Protein AF-A0A426Y6L4-F1 (afdb_monomer_lite)

pLDDT: mean 78.37, std 18.51, ra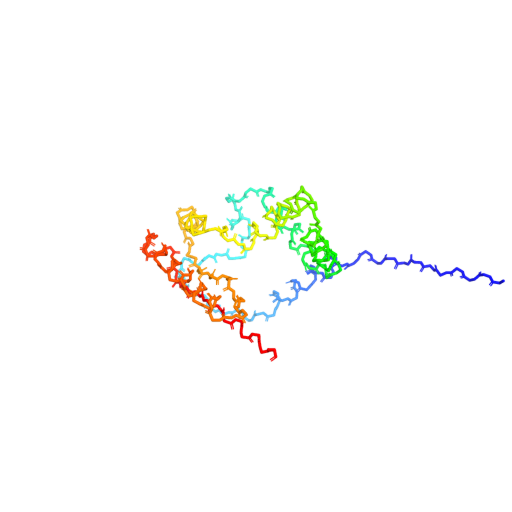nge [34.47, 95.06]

Foldseek 3Di:
DDDDDDDDDDPPLVVVVVVVVVVVVVPDDDDDDDDDPDPPPVPVCVVCVVPDPVVVVLLVVLVSQVSDVVSVVVLVVLQVVQVPDPDPVSNVVSVVVCCVHVCVNPPQDDALVSVLVSLQCCCPVVVDADEAELPQADDPDPVSVVVSVVRQVVNVVSVVPHDPRSYDYYDYDHPPDDD

InterPro domains:
  IPR015659 Proline oxidase family [PTHR13914] (24-168)

Secondary structure (DSSP, 8-state):
---PPP----S-HHHHHHHHHHHHHTT---PPPP-S----SS-HHHHTTTS-HHHHHHHHHHHHHHH-HHHHHHHHHHHHHHHHSS-HHHHHHHHHHHIIIIIHHH-S-SSHHHHHHHHHHHHHHH-PPEEEE------SSHHHHHHHHHHHHHHHHHHHHS-TTTEEEEE--------

Radius of gyration: 21.55 Å; chains: 1; bounding box: 56×68×47 Å

Organism: Ensete ventricosum (NCBI:txid4639)

Structure (mmCIF, N/CA/C/O backbone):
data_AF-A0A426Y6L4-F1
#
_entry.id   AF-A0A426Y6L4-F1
#
loop_
_atom_site.group_PDB
_atom_site.id
_atom_site.type_symbol
_atom_site.label_atom_id
_atom_site.label_alt_id
_atom_site.label_comp_id
_atom_site.label_asym_id
_atom_site.label_entity_id
_atom_site.label_seq_id
_atom_site.pdbx_PDB_ins_code
_atom_site.Cartn_x
_atom_site.Cartn_y
_atom_site.Cartn_z
_atom_site.occupancy
_atom_site.B_iso_or_equiv
_atom_site.auth_seq_id
_atom_site.auth_comp_id
_atom_site.auth_asym_id
_atom_site.auth_atom_id
_atom_site.pdbx_PDB_model_num
ATOM 1 N N . MET A 1 1 ? 13.778 48.007 -22.532 1.00 37.41 1 MET A N 1
ATOM 2 C CA . MET A 1 1 ? 12.406 48.087 -21.989 1.00 37.41 1 MET A CA 1
ATOM 3 C C . MET A 1 1 ? 12.095 46.717 -21.395 1.00 37.41 1 MET A C 1
ATOM 5 O O . MET A 1 1 ? 11.888 45.782 -22.150 1.00 37.41 1 MET A O 1
ATOM 9 N N . ALA A 1 2 ? 12.260 46.554 -20.079 1.00 36.56 2 ALA A N 1
ATOM 10 C CA . ALA A 1 2 ? 12.188 45.261 -19.393 1.00 36.56 2 ALA A CA 1
ATOM 11 C C . ALA A 1 2 ? 10.930 45.216 -18.517 1.00 36.56 2 ALA A C 1
ATOM 13 O O . ALA A 1 2 ? 10.809 45.989 -17.568 1.00 36.56 2 ALA A O 1
ATOM 14 N N . THR A 1 3 ? 9.988 44.337 -18.847 1.00 34.47 3 THR A N 1
ATOM 15 C CA . THR A 1 3 ? 8.748 44.122 -18.095 1.00 34.47 3 THR A CA 1
ATOM 16 C C . THR A 1 3 ? 8.917 42.944 -17.134 1.00 34.47 3 THR A C 1
ATOM 18 O O . THR A 1 3 ? 9.081 41.798 -17.541 1.00 34.47 3 THR A O 1
ATOM 21 N N . LYS A 1 4 ? 8.888 43.248 -15.830 1.00 38.88 4 LYS A N 1
ATOM 22 C CA . LYS A 1 4 ? 8.778 42.281 -14.727 1.00 38.88 4 LYS A CA 1
ATOM 23 C C . LYS A 1 4 ? 7.418 41.577 -14.786 1.00 38.88 4 LYS A C 1
ATOM 25 O O . LYS A 1 4 ? 6.391 42.250 -14.766 1.00 38.88 4 LYS A O 1
ATOM 30 N N . ILE A 1 5 ? 7.414 40.246 -14.763 1.00 38.16 5 ILE A N 1
ATOM 31 C CA . ILE A 1 5 ? 6.223 39.425 -14.499 1.00 38.16 5 ILE A CA 1
ATOM 32 C C . ILE A 1 5 ? 6.238 39.065 -13.002 1.00 38.16 5 ILE A C 1
ATOM 34 O O . ILE A 1 5 ? 7.223 38.480 -12.548 1.00 38.16 5 ILE A O 1
ATOM 38 N N . PRO A 1 6 ? 5.211 39.404 -12.202 1.00 39.06 6 PRO A N 1
ATOM 39 C CA . PRO A 1 6 ? 5.157 38.986 -10.808 1.00 39.06 6 PRO A CA 1
ATOM 40 C C . PRO A 1 6 ? 4.643 37.542 -10.703 1.00 39.06 6 PRO A C 1
ATOM 42 O O . PRO A 1 6 ? 3.502 37.248 -11.055 1.00 39.06 6 PRO A O 1
ATOM 45 N N . ALA A 1 7 ? 5.474 36.643 -10.173 1.00 40.81 7 ALA A N 1
ATOM 46 C CA . ALA A 1 7 ? 5.051 35.317 -9.738 1.00 40.81 7 ALA A CA 1
ATOM 47 C C . ALA A 1 7 ? 4.264 35.446 -8.424 1.00 40.81 7 ALA A C 1
ATOM 49 O O . ALA A 1 7 ? 4.833 35.705 -7.364 1.00 40.81 7 ALA A O 1
ATOM 50 N N . ARG A 1 8 ? 2.939 35.301 -8.495 1.00 40.28 8 ARG A N 1
ATOM 51 C CA . ARG A 1 8 ? 2.051 35.266 -7.328 1.00 40.28 8 ARG A CA 1
ATOM 52 C C . ARG A 1 8 ? 1.577 33.825 -7.140 1.00 40.28 8 ARG A C 1
ATOM 54 O O . ARG A 1 8 ? 0.590 33.425 -7.743 1.00 40.28 8 ARG A O 1
ATOM 61 N N . ASN A 1 9 ? 2.287 33.044 -6.327 1.00 44.97 9 ASN A N 1
ATOM 62 C CA . ASN A 1 9 ? 1.816 31.726 -5.887 1.00 44.97 9 ASN A CA 1
ATOM 63 C C . ASN A 1 9 ? 0.628 31.914 -4.925 1.00 44.97 9 ASN A C 1
ATOM 65 O O . ASN A 1 9 ? 0.809 32.571 -3.896 1.00 44.97 9 ASN A O 1
ATOM 69 N N . PRO A 1 10 ? -0.575 31.369 -5.196 1.00 47.16 10 PRO A N 1
ATOM 70 C CA . PRO A 1 10 ? -1.666 31.444 -4.238 1.00 47.16 10 PRO A CA 1
ATOM 71 C C . PRO A 1 10 ? -1.544 30.325 -3.179 1.00 47.16 10 PRO A C 1
ATOM 73 O O . PRO A 1 10 ? -1.473 29.146 -3.535 1.00 47.16 10 PRO A O 1
ATOM 76 N N . PRO A 1 11 ? -1.589 30.651 -1.876 1.00 50.97 11 PRO A N 1
ATOM 77 C CA . PRO A 1 11 ? -1.593 29.676 -0.783 1.00 50.97 11 PRO A CA 1
ATOM 78 C C . PRO A 1 11 ? -2.984 29.034 -0.620 1.00 50.97 11 PRO A C 1
ATOM 80 O O . PRO A 1 11 ? -3.693 29.332 0.335 1.00 50.97 11 PRO A O 1
ATOM 83 N N . SER A 1 12 ? -3.441 28.205 -1.570 1.00 55.50 12 SER A N 1
ATOM 84 C CA . SER A 1 12 ? -4.854 27.760 -1.554 1.00 55.50 12 SER A CA 1
ATOM 85 C C . SER A 1 12 ? -5.166 26.321 -1.970 1.00 55.50 12 SER A C 1
ATOM 87 O O . SER A 1 12 ? -6.335 25.948 -1.949 1.00 55.50 12 SER A O 1
ATOM 89 N N . LEU A 1 13 ? -4.185 25.464 -2.272 1.00 48.91 13 LEU A N 1
ATOM 90 C CA . LEU A 1 13 ? -4.490 24.070 -2.646 1.00 48.91 13 LEU A CA 1
ATOM 91 C C . LEU A 1 13 ? -4.995 23.227 -1.460 1.00 48.91 13 LEU A C 1
ATOM 93 O O . LEU A 1 13 ? -5.952 22.468 -1.610 1.00 48.91 13 LEU A O 1
ATOM 97 N N . LEU A 1 14 ? -4.428 23.425 -0.266 1.00 49.06 14 LEU A N 1
ATOM 98 C CA . LEU A 1 14 ? -4.909 22.780 0.963 1.00 49.06 14 LEU A CA 1
ATOM 99 C C . LEU A 1 14 ? -6.299 23.287 1.365 1.00 49.06 14 LEU A C 1
ATOM 101 O O . LEU A 1 14 ? -7.170 22.488 1.694 1.00 49.06 14 LEU A O 1
ATOM 105 N N . ALA A 1 15 ? -6.535 24.598 1.252 1.00 46.62 15 ALA A N 1
ATOM 106 C CA . ALA A 1 15 ? -7.843 25.189 1.521 1.00 46.62 15 ALA A CA 1
ATOM 107 C C . ALA A 1 15 ? -8.917 24.611 0.585 1.00 46.62 15 ALA A C 1
ATOM 109 O O . ALA A 1 15 ? -9.962 24.181 1.055 1.00 46.62 15 ALA A O 1
ATOM 110 N N . ARG A 1 16 ? -8.626 24.496 -0.720 1.00 47.47 16 ARG A N 1
ATOM 111 C CA . ARG A 1 16 ? -9.552 23.911 -1.707 1.00 47.47 16 ARG A CA 1
ATOM 112 C C . ARG A 1 16 ? -9.868 22.439 -1.443 1.00 47.47 16 ARG A C 1
ATOM 114 O O . ARG A 1 16 ? -10.999 22.021 -1.666 1.00 47.47 16 ARG A O 1
ATOM 121 N N . SER A 1 17 ? -8.883 21.673 -0.980 1.00 50.50 17 SER A N 1
ATOM 122 C CA . SER A 1 17 ? -9.044 20.241 -0.695 1.00 50.50 17 SER A CA 1
ATOM 123 C C . SER A 1 17 ? -9.938 20.014 0.526 1.00 50.50 17 SER A C 1
ATOM 125 O O . SER A 1 17 ? -10.843 19.183 0.487 1.00 50.50 17 SER A O 1
ATOM 127 N N . LEU A 1 18 ? -9.759 20.826 1.573 1.00 51.00 18 LEU A N 1
ATOM 128 C CA . LEU A 1 18 ? -10.627 20.819 2.752 1.00 51.00 18 LEU A CA 1
ATOM 129 C C . LEU A 1 18 ? -12.051 21.298 2.418 1.00 51.00 18 LEU A C 1
ATOM 131 O O . LEU A 1 18 ? -13.022 20.722 2.903 1.00 51.00 18 LEU A O 1
ATOM 135 N N . SER A 1 19 ? -12.198 22.296 1.539 1.00 46.19 19 SER A N 1
ATOM 136 C CA . SER A 1 19 ? -13.514 22.779 1.091 1.00 46.19 19 SER A CA 1
ATOM 137 C C . SER A 1 19 ? -14.298 21.744 0.276 1.00 46.19 19 SER A C 1
ATOM 139 O O . SER A 1 19 ? -15.519 21.692 0.384 1.00 46.19 19 SER A O 1
ATOM 141 N N . PHE A 1 20 ? -13.623 20.911 -0.524 1.00 52.88 20 PHE A N 1
ATOM 142 C CA . PHE A 1 20 ? -14.278 19.856 -1.307 1.00 52.88 20 PHE A CA 1
ATOM 143 C C . PHE A 1 20 ? -14.754 18.689 -0.430 1.00 52.88 20 PHE A C 1
ATOM 145 O O . PHE A 1 20 ? -15.868 18.204 -0.606 1.00 52.88 20 PHE A O 1
ATOM 152 N N . ALA A 1 21 ? -13.953 18.285 0.562 1.00 51.03 21 ALA A N 1
ATOM 153 C CA . ALA A 1 21 ? -14.371 17.283 1.544 1.00 51.03 21 ALA A CA 1
ATOM 154 C C . ALA A 1 21 ? -15.588 17.760 2.360 1.00 51.03 21 ALA A C 1
ATOM 156 O O . ALA A 1 21 ? -16.498 16.981 2.633 1.00 51.03 21 ALA A O 1
ATOM 157 N N . SER A 1 22 ? -15.641 19.058 2.682 1.00 44.97 22 SER A N 1
ATOM 158 C CA . SER A 1 22 ? -16.766 19.652 3.408 1.00 44.97 22 SER A CA 1
ATOM 159 C C . SER A 1 22 ? -18.057 19.714 2.581 1.00 44.97 22 SER A C 1
ATOM 161 O O . SER A 1 22 ? -19.132 19.544 3.147 1.00 44.97 22 SER A O 1
ATOM 163 N N . SER A 1 23 ? -17.985 19.921 1.258 1.00 50.31 23 SER A N 1
ATOM 164 C CA . SER A 1 23 ? -19.191 20.028 0.415 1.00 50.31 23 SER A CA 1
ATOM 165 C C . SER A 1 23 ? -19.833 18.679 0.075 1.00 50.31 23 SER A C 1
ATOM 167 O O . SER A 1 23 ? -21.032 18.624 -0.199 1.00 50.31 23 SER A O 1
ATOM 169 N N . LEU A 1 24 ? -19.067 17.583 0.121 1.00 47.53 24 LEU A N 1
ATOM 170 C CA . LEU A 1 24 ? -19.592 16.222 -0.040 1.00 47.53 24 LEU A CA 1
ATOM 171 C C . LEU A 1 24 ? -20.369 15.747 1.195 1.00 47.53 24 LEU A C 1
ATOM 173 O O . LEU A 1 24 ? -21.333 14.998 1.049 1.00 47.53 24 LEU A O 1
ATOM 177 N N . ALA A 1 25 ? -19.993 16.212 2.390 1.00 50.81 25 ALA A N 1
ATOM 178 C CA . ALA A 1 25 ? -20.679 15.878 3.638 1.00 50.81 25 ALA A CA 1
ATOM 179 C C . ALA A 1 25 ? -22.063 16.543 3.758 1.00 50.81 25 ALA A C 1
ATOM 181 O O . ALA A 1 25 ? -22.961 15.994 4.387 1.00 50.81 25 ALA A O 1
ATOM 182 N N . GLU A 1 26 ? -22.262 17.701 3.125 1.00 44.25 26 GLU A N 1
ATOM 183 C CA . GLU A 1 26 ? -23.492 18.494 3.263 1.00 44.25 26 GLU A CA 1
ATOM 184 C C . GLU A 1 26 ? -24.654 17.986 2.385 1.00 44.25 26 GLU A C 1
ATOM 186 O O . GLU A 1 26 ? -25.790 18.428 2.537 1.00 44.25 26 GLU A O 1
ATOM 191 N N . LYS A 1 27 ? -24.403 17.048 1.456 1.00 41.88 27 LYS A N 1
ATOM 192 C CA . LYS A 1 27 ? -25.369 16.683 0.403 1.00 41.88 27 LYS A CA 1
ATOM 193 C C . LYS A 1 27 ? -25.836 15.224 0.412 1.00 41.88 27 LYS A C 1
ATOM 195 O O . LYS A 1 27 ? -26.123 14.679 -0.656 1.00 41.88 27 LYS A O 1
ATOM 200 N N . LEU A 1 28 ? -25.967 14.599 1.582 1.00 39.31 28 LEU A N 1
ATOM 201 C CA . LEU A 1 28 ? -26.633 13.298 1.692 1.00 39.31 28 LEU A CA 1
ATOM 202 C C . LEU A 1 28 ? -27.901 13.404 2.557 1.00 39.31 28 LEU A C 1
ATOM 204 O O . LEU A 1 28 ? -27.810 13.852 3.697 1.00 39.31 28 LEU A O 1
ATOM 208 N N . PRO A 1 29 ? -29.088 13.029 2.043 1.00 54.59 29 PRO A N 1
ATOM 209 C CA . PRO A 1 29 ? -30.302 12.990 2.849 1.00 54.59 29 PRO A CA 1
ATOM 210 C C . PRO A 1 29 ? -30.177 11.930 3.952 1.00 54.59 29 PRO A C 1
ATOM 212 O O . PRO A 1 29 ? -29.775 10.795 3.697 1.00 54.59 29 PRO A O 1
ATOM 215 N N . GLU A 1 30 ? -30.531 12.316 5.176 1.00 49.94 30 GLU A N 1
ATOM 216 C CA . GLU A 1 30 ? -30.458 11.474 6.369 1.00 49.94 30 GLU A CA 1
ATOM 217 C C . GLU A 1 30 ? -31.544 10.388 6.321 1.00 49.94 30 GLU A C 1
ATOM 219 O O . GLU A 1 30 ? -32.741 10.660 6.441 1.00 49.94 30 GLU A O 1
ATOM 224 N N . ALA A 1 31 ? -31.128 9.144 6.077 1.00 54.56 31 ALA A N 1
ATOM 225 C CA . ALA A 1 31 ? -32.002 7.979 6.146 1.00 54.56 31 ALA A CA 1
ATOM 226 C C . ALA A 1 31 ? -32.146 7.520 7.611 1.00 54.56 31 ALA A C 1
ATOM 228 O O . ALA A 1 31 ? -31.154 7.507 8.342 1.00 54.56 31 ALA A O 1
ATOM 229 N N . PRO A 1 32 ? -33.346 7.108 8.063 1.00 52.56 32 PRO A N 1
ATOM 230 C CA . PRO A 1 32 ? -33.542 6.647 9.432 1.00 52.56 32 PRO A CA 1
ATOM 231 C C . PRO A 1 32 ? -32.756 5.351 9.691 1.00 52.56 32 PRO A C 1
ATOM 233 O O . PRO A 1 32 ? -32.931 4.347 9.000 1.00 52.56 32 PRO A O 1
ATOM 236 N N . SER A 1 33 ? -31.882 5.398 10.698 1.00 51.19 33 SER A N 1
ATOM 237 C CA . SER A 1 33 ? -30.952 4.327 11.069 1.00 51.19 33 SER A CA 1
ATOM 238 C C . SER A 1 33 ? -31.632 3.244 11.924 1.00 51.19 33 SER A C 1
ATOM 240 O O . SER A 1 33 ? -32.207 3.573 12.968 1.00 51.19 33 SER A O 1
ATOM 242 N N . PRO A 1 34 ? -31.576 1.951 11.548 1.00 49.28 34 PRO A N 1
ATOM 243 C CA . PRO A 1 34 ? -31.946 0.871 12.448 1.00 49.28 34 PRO A CA 1
ATOM 244 C C . PRO A 1 34 ? -30.826 0.648 13.476 1.00 49.28 34 PRO A C 1
ATOM 246 O O . PRO A 1 34 ? -29.656 0.480 13.134 1.00 49.28 34 PRO A O 1
ATOM 249 N N . ALA A 1 35 ? -31.200 0.619 14.754 1.00 50.78 35 ALA A N 1
ATOM 250 C CA . ALA A 1 35 ? -30.303 0.355 15.871 1.00 50.78 35 ALA A CA 1
ATOM 251 C C . ALA A 1 35 ? -29.749 -1.081 15.816 1.00 50.78 35 ALA A C 1
ATOM 253 O O . ALA A 1 35 ? -30.395 -2.017 16.273 1.00 50.78 35 ALA A O 1
ATOM 254 N N . ASN A 1 36 ? -28.547 -1.246 15.266 1.00 50.25 36 ASN A N 1
ATOM 255 C CA . ASN A 1 36 ? -27.694 -2.423 15.431 1.00 50.25 36 ASN A CA 1
ATOM 256 C C . ASN A 1 36 ? -26.242 -1.965 15.314 1.00 50.25 36 ASN A C 1
ATOM 258 O O . ASN A 1 36 ? -25.803 -1.715 14.199 1.00 50.25 36 ASN A O 1
ATOM 262 N N . SER A 1 37 ? -25.537 -1.832 16.445 1.00 56.72 37 SER A N 1
ATOM 263 C CA . SER A 1 37 ? -24.069 -1.707 16.568 1.00 56.72 37 SER A CA 1
ATOM 264 C C . SER A 1 37 ? -23.350 -1.002 15.407 1.00 56.72 37 SER A C 1
ATOM 266 O O . SER A 1 37 ? -22.316 -1.473 14.935 1.00 56.72 37 SER A O 1
ATOM 268 N N . ALA A 1 38 ? -23.921 0.089 14.899 1.00 67.75 38 ALA A N 1
ATOM 269 C CA . ALA A 1 38 ? -23.395 0.764 13.730 1.00 67.75 38 ALA A CA 1
ATOM 270 C C . ALA A 1 38 ? -22.157 1.534 14.179 1.00 67.75 38 ALA A C 1
ATOM 272 O O . ALA A 1 38 ? -22.216 2.287 15.153 1.00 67.75 38 ALA A O 1
ATOM 273 N N . ILE A 1 39 ? -21.030 1.310 13.503 1.00 71.56 39 ILE A N 1
ATOM 274 C CA . ILE A 1 39 ? -19.829 2.121 13.697 1.00 71.56 39 ILE A CA 1
ATOM 275 C C . ILE A 1 39 ? -20.235 3.573 13.444 1.00 71.56 39 ILE A C 1
ATOM 277 O O . ILE A 1 39 ? -20.634 3.925 12.333 1.00 71.56 39 ILE A O 1
ATOM 281 N N . ASP A 1 40 ? -20.167 4.401 14.484 1.00 78.75 40 ASP A N 1
ATOM 282 C CA . ASP A 1 40 ? -20.435 5.826 14.359 1.00 78.75 40 ASP A CA 1
ATOM 283 C C . ASP A 1 40 ? -19.229 6.504 13.704 1.00 78.75 40 ASP A C 1
ATOM 285 O O . ASP A 1 40 ? -18.206 6.767 14.335 1.00 78.75 40 ASP A O 1
ATOM 289 N N . VAL A 1 41 ? -19.354 6.757 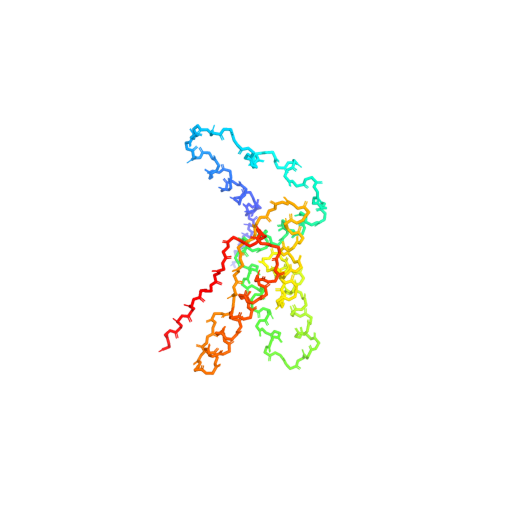12.405 1.00 82.75 41 VAL A N 1
ATOM 290 C CA . VAL A 1 41 ? -18.340 7.435 11.589 1.00 82.75 41 VAL A CA 1
ATOM 291 C C . VAL A 1 41 ? -18.291 8.949 11.820 1.00 82.75 41 VAL A C 1
ATOM 293 O O . VAL A 1 41 ? -17.359 9.596 11.343 1.00 82.75 41 VAL A O 1
ATOM 296 N N . SER A 1 42 ? -19.249 9.527 12.554 1.00 86.56 42 SER A N 1
ATOM 297 C CA . SER A 1 42 ? -19.238 10.957 12.881 1.00 86.56 42 SER A CA 1
ATOM 298 C C . SER A 1 42 ? -18.286 11.281 14.041 1.00 86.56 42 SER A C 1
ATOM 300 O O . SER A 1 42 ? -17.604 12.313 14.022 1.00 86.56 42 SER A O 1
ATOM 302 N N . ASP A 1 43 ? -18.137 10.366 15.005 1.00 86.81 43 ASP A N 1
ATOM 303 C CA . ASP A 1 43 ? -17.185 10.490 16.111 1.00 86.81 43 ASP A CA 1
ATOM 304 C C . ASP A 1 43 ? -15.787 9.980 15.723 1.00 86.81 43 ASP A C 1
ATOM 306 O O . ASP A 1 43 ? -15.311 8.915 16.128 1.00 86.81 43 ASP A O 1
ATOM 310 N N . THR A 1 44 ? -15.083 10.800 14.943 1.00 87.38 44 THR A N 1
ATOM 311 C CA . THR A 1 44 ? -13.700 10.525 14.516 1.00 87.38 44 THR A CA 1
ATOM 312 C C . THR A 1 44 ? -12.725 10.343 15.682 1.00 87.38 44 THR A C 1
ATOM 314 O O . THR A 1 44 ? -11.759 9.589 15.557 1.00 87.38 44 THR A O 1
ATOM 317 N N . LYS A 1 45 ? -12.961 10.987 16.835 1.00 86.56 45 LYS A N 1
ATOM 318 C CA . LYS A 1 45 ? -12.085 10.840 18.007 1.00 86.56 45 LYS A CA 1
ATOM 319 C C . LYS A 1 45 ? -12.162 9.430 18.559 1.00 86.56 45 LYS A C 1
ATOM 321 O O . LYS A 1 45 ? -11.129 8.849 18.878 1.00 86.56 45 LYS A O 1
ATOM 326 N N . ARG A 1 46 ? -13.374 8.888 18.662 1.00 85.75 46 ARG A N 1
ATOM 327 C CA . ARG A 1 46 ? -13.591 7.515 19.108 1.00 85.75 46 ARG A CA 1
ATOM 328 C C . ARG A 1 46 ? -13.116 6.505 18.068 1.00 85.75 46 ARG A C 1
ATOM 330 O O . ARG A 1 46 ? -12.506 5.512 18.451 1.00 85.75 46 ARG A O 1
ATOM 337 N N . LEU A 1 47 ? -13.328 6.789 16.781 1.00 85.44 47 LEU A N 1
ATOM 338 C CA . LEU A 1 47 ? -12.913 5.918 15.678 1.00 85.44 47 LEU A CA 1
ATOM 339 C C . LEU A 1 47 ? -11.392 5.704 15.635 1.00 85.44 47 LEU A C 1
ATOM 341 O O . LEU A 1 47 ? -10.932 4.590 15.412 1.00 85.44 47 LEU A O 1
ATOM 345 N N . PHE A 1 48 ? -10.611 6.757 15.889 1.00 87.31 48 PHE A N 1
ATOM 346 C CA . PHE A 1 48 ? -9.147 6.705 15.841 1.00 87.31 48 PHE A CA 1
ATOM 347 C C . PHE A 1 48 ? -8.481 6.664 17.223 1.00 87.31 48 PHE A C 1
ATOM 349 O O . PHE A 1 48 ? -7.269 6.845 17.315 1.00 87.31 48 PHE A O 1
ATOM 356 N N . ALA A 1 49 ? -9.231 6.406 18.300 1.00 87.88 49 ALA A N 1
ATOM 357 C CA . ALA A 1 49 ? -8.702 6.423 19.667 1.00 87.88 49 ALA A CA 1
ATOM 358 C C . ALA A 1 49 ? -7.562 5.411 19.897 1.00 87.88 49 ALA A C 1
ATOM 360 O O . ALA A 1 49 ? -6.667 5.665 20.700 1.00 87.88 49 ALA A O 1
ATOM 361 N N . SER A 1 50 ? -7.585 4.277 19.190 1.00 84.62 50 SER A N 1
ATOM 362 C CA . SER A 1 50 ? -6.549 3.237 19.241 1.00 84.62 50 SER A CA 1
ATOM 363 C C . SER A 1 50 ? -5.368 3.497 18.299 1.00 84.62 50 SER A C 1
ATOM 365 O O . SER A 1 50 ? -4.362 2.791 18.368 1.00 84.62 50 SER A O 1
ATOM 367 N N . VAL A 1 51 ? -5.455 4.502 17.420 1.00 88.06 51 VAL A N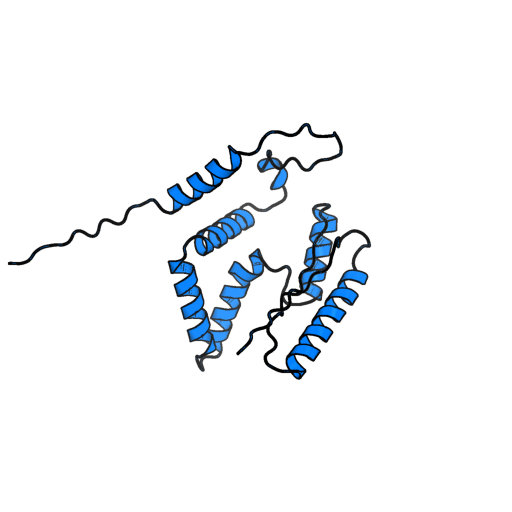 1
ATOM 368 C CA . VAL A 1 51 ? -4.451 4.753 16.382 1.00 88.06 51 VAL A CA 1
ATOM 369 C C . VAL A 1 51 ? -3.447 5.809 16.855 1.00 88.06 51 VAL A C 1
ATOM 371 O O . VAL A 1 51 ? -3.841 6.914 17.231 1.00 88.06 51 VAL A O 1
ATOM 374 N N . PRO A 1 52 ? -2.129 5.539 16.789 1.00 91.25 52 PRO A N 1
ATOM 375 C CA . PRO A 1 52 ? -1.121 6.523 17.165 1.00 91.25 52 PRO A CA 1
ATOM 376 C C . PRO A 1 52 ? -1.206 7.804 16.327 1.00 91.25 52 PRO A C 1
ATOM 378 O O . PRO A 1 52 ? -1.293 7.750 15.098 1.00 91.25 52 PRO A O 1
ATOM 381 N N . THR A 1 53 ? -1.045 8.968 16.965 1.00 92.69 53 THR A N 1
ATOM 382 C CA . THR A 1 53 ? -1.045 10.278 16.283 1.00 92.69 53 THR A CA 1
ATOM 383 C C . THR A 1 53 ? -0.024 10.343 15.147 1.00 92.69 53 THR A C 1
ATOM 385 O O . THR A 1 53 ? -0.304 10.909 14.094 1.00 92.69 53 THR A O 1
ATOM 388 N N . ALA A 1 54 ? 1.148 9.725 15.320 1.00 92.44 54 ALA A N 1
ATOM 389 C CA . ALA A 1 54 ? 2.162 9.647 14.270 1.00 92.44 54 ALA A CA 1
ATOM 390 C C . ALA A 1 54 ? 1.654 8.911 13.013 1.00 92.44 54 ALA A C 1
ATOM 392 O O . ALA A 1 54 ? 1.925 9.356 11.899 1.00 92.44 54 ALA A O 1
ATOM 393 N N . SER A 1 55 ? 0.871 7.839 13.177 1.00 90.00 55 SER A N 1
ATOM 394 C CA . SER A 1 55 ? 0.254 7.109 12.060 1.00 90.00 55 SER A CA 1
ATOM 395 C C . SER A 1 55 ? -0.790 7.962 11.338 1.00 90.00 55 SER A C 1
ATOM 397 O O . SER A 1 55 ? -0.862 7.929 10.108 1.00 90.00 55 SER A O 1
ATOM 399 N N . LEU A 1 56 ? -1.554 8.773 12.078 1.00 92.12 56 LEU A N 1
ATOM 400 C CA . LEU A 1 56 ? -2.518 9.712 11.497 1.00 92.12 56 LEU A CA 1
ATOM 401 C C . LEU A 1 56 ? -1.819 10.830 10.714 1.00 92.12 56 LEU A C 1
ATOM 403 O O . LEU A 1 56 ? -2.204 11.121 9.586 1.00 92.12 56 LEU A O 1
ATOM 407 N N . LEU A 1 57 ? -0.753 11.417 11.267 1.00 93.81 57 LEU A N 1
ATOM 408 C CA . LEU A 1 57 ? 0.040 12.444 10.581 1.00 93.81 57 LEU A CA 1
ATOM 409 C C . LEU A 1 57 ? 0.721 11.900 9.323 1.00 93.81 57 LEU A C 1
ATOM 411 O O . LEU A 1 57 ? 0.724 12.567 8.292 1.00 93.81 57 LEU A O 1
ATOM 415 N N . HIS A 1 58 ? 1.259 10.681 9.386 1.00 91.12 58 HIS A N 1
ATOM 416 C CA . HIS A 1 58 ? 1.834 10.008 8.225 1.00 91.12 58 HIS A CA 1
ATOM 417 C C . HIS A 1 58 ? 0.781 9.767 7.133 1.00 91.12 58 HIS A C 1
ATOM 419 O O . HIS A 1 58 ? 1.020 10.056 5.962 1.00 91.12 58 HIS A O 1
ATOM 425 N N . SER A 1 59 ? -0.409 9.302 7.522 1.00 92.12 59 SER A N 1
ATOM 426 C CA . SER A 1 59 ? -1.545 9.116 6.611 1.00 92.12 59 SER A CA 1
ATOM 427 C C . SER A 1 59 ? -1.954 10.435 5.956 1.00 92.12 59 SER A C 1
ATOM 429 O O . SER A 1 59 ? -2.067 10.515 4.736 1.00 92.12 59 SER A O 1
ATOM 431 N N . LEU A 1 60 ? -2.083 11.505 6.746 1.00 93.75 60 LEU A N 1
ATOM 432 C CA . LEU A 1 60 ? -2.392 12.842 6.246 1.00 93.75 60 LEU A CA 1
ATOM 433 C C . LEU A 1 60 ? -1.330 13.348 5.263 1.00 93.75 60 LEU A C 1
ATOM 435 O O . LEU A 1 60 ? -1.682 13.917 4.230 1.00 93.75 60 LEU A O 1
ATOM 439 N N . ALA A 1 61 ? -0.046 13.146 5.564 1.00 92.50 61 ALA A N 1
ATOM 440 C CA . ALA A 1 61 ? 1.049 13.546 4.688 1.00 92.50 61 ALA A CA 1
ATOM 441 C C . ALA A 1 61 ? 0.985 12.813 3.339 1.00 92.50 61 ALA A C 1
ATOM 443 O O . ALA A 1 61 ? 1.040 13.462 2.294 1.00 92.50 61 ALA A O 1
ATOM 444 N N . ASN A 1 62 ? 0.788 11.491 3.353 1.00 92.50 62 ASN A N 1
ATOM 445 C CA . ASN A 1 62 ? 0.661 10.689 2.135 1.00 92.50 62 ASN A CA 1
ATOM 446 C C . ASN A 1 62 ? -0.560 11.099 1.304 1.00 92.50 62 ASN A C 1
ATOM 448 O O . ASN A 1 62 ? -0.432 11.340 0.105 1.00 92.50 62 ASN A O 1
ATOM 452 N N . LEU A 1 63 ? -1.727 11.240 1.937 1.00 92.38 63 LEU A N 1
ATOM 453 C CA . LEU A 1 63 ? -2.958 11.653 1.259 1.00 92.38 63 LEU A CA 1
ATOM 454 C C . LEU A 1 63 ? -2.833 13.060 0.669 1.00 92.38 63 LEU A C 1
ATOM 456 O O . LEU A 1 63 ? -3.228 13.291 -0.471 1.00 92.38 63 LEU A O 1
ATOM 460 N N . SER A 1 64 ? -2.224 13.991 1.408 1.00 93.12 64 SER A N 1
ATOM 461 C CA . SER A 1 64 ? -1.969 15.350 0.917 1.00 93.12 64 SER A CA 1
ATOM 462 C C . SER A 1 64 ? -1.018 15.347 -0.277 1.00 93.12 64 SER A C 1
ATOM 464 O O . SER A 1 64 ? -1.222 16.102 -1.227 1.00 93.12 64 SER A O 1
ATOM 466 N N . ALA A 1 65 ? 0.003 14.486 -0.252 1.00 90.44 65 ALA A N 1
ATOM 467 C CA . ALA A 1 65 ? 0.928 14.344 -1.364 1.00 90.44 65 ALA A CA 1
ATOM 468 C C . ALA A 1 65 ? 0.241 13.767 -2.610 1.00 90.44 65 ALA A C 1
ATOM 470 O O . ALA A 1 65 ? 0.451 14.273 -3.709 1.00 90.44 65 ALA A O 1
ATOM 471 N N . MET A 1 66 ? -0.630 12.770 -2.438 1.00 90.75 66 MET A N 1
ATOM 472 C CA . MET A 1 66 ? -1.387 12.168 -3.539 1.00 90.75 66 MET A CA 1
ATOM 473 C C . MET A 1 66 ? -2.485 13.070 -4.099 1.00 90.75 66 MET A C 1
ATOM 475 O O . MET A 1 66 ? -2.782 13.009 -5.289 1.00 90.75 66 MET A O 1
ATOM 479 N N . ALA A 1 67 ? -3.052 13.954 -3.278 1.00 92.50 67 ALA A N 1
ATOM 480 C CA . ALA A 1 67 ? -3.992 14.972 -3.739 1.00 92.50 67 ALA A CA 1
ATOM 481 C C . ALA A 1 67 ? -3.316 16.062 -4.597 1.00 92.50 67 ALA A C 1
ATOM 483 O O . ALA A 1 67 ? -3.989 16.794 -5.327 1.00 92.50 67 ALA A O 1
ATOM 484 N N . ALA A 1 68 ? -1.986 16.186 -4.531 1.00 93.62 68 ALA A N 1
ATOM 485 C CA . ALA A 1 68 ? -1.214 17.142 -5.310 1.00 93.62 68 ALA A CA 1
ATOM 486 C C . ALA A 1 68 ? -0.663 16.493 -6.591 1.00 93.62 68 ALA A C 1
ATOM 488 O O . ALA A 1 68 ? 0.456 15.986 -6.603 1.00 93.62 68 ALA A O 1
ATOM 489 N N . GLY A 1 69 ? -1.417 16.582 -7.694 1.00 92.88 69 GLY A N 1
ATOM 490 C CA . GLY A 1 69 ? -1.044 16.008 -9.002 1.00 92.88 69 GLY A CA 1
ATOM 491 C C . GLY A 1 69 ? 0.427 16.208 -9.415 1.00 92.88 69 GLY A C 1
ATOM 492 O O . GLY A 1 69 ? 1.107 15.218 -9.665 1.00 92.88 69 GLY A O 1
ATOM 493 N N . PRO A 1 70 ? 0.986 17.435 -9.368 1.00 95.06 70 PRO A N 1
ATOM 494 C CA . PRO A 1 70 ? 2.394 17.653 -9.709 1.00 95.06 70 PRO A CA 1
ATOM 495 C C . PRO A 1 70 ? 3.388 16.876 -8.833 1.00 95.06 70 PRO A C 1
ATOM 497 O O . PRO A 1 70 ? 4.454 16.489 -9.303 1.00 95.06 70 PRO A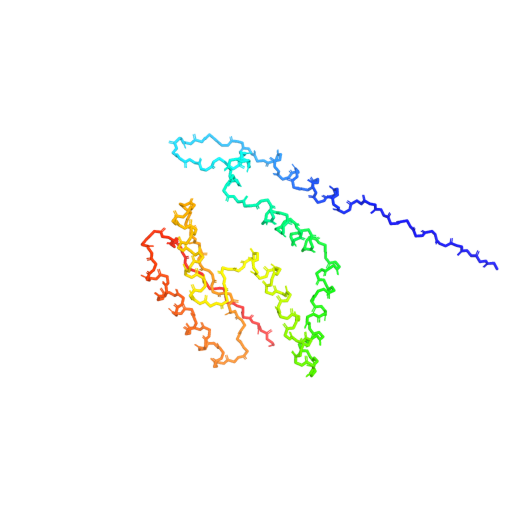 O 1
ATOM 500 N N . LEU A 1 71 ? 3.066 16.653 -7.556 1.00 92.19 71 LEU A N 1
ATOM 501 C CA . LEU A 1 71 ? 3.926 15.889 -6.654 1.00 92.19 71 LEU A CA 1
ATOM 502 C C . LEU A 1 71 ? 3.867 14.392 -6.974 1.00 92.19 71 LEU A C 1
ATOM 504 O O . LEU A 1 71 ? 4.899 13.723 -6.938 1.00 92.19 71 LEU A O 1
ATOM 508 N N . VAL A 1 72 ? 2.688 13.890 -7.349 1.00 93.31 72 VAL A N 1
ATOM 509 C CA . VAL A 1 72 ? 2.524 12.527 -7.871 1.00 93.31 72 VAL A CA 1
ATOM 510 C C . VAL A 1 72 ? 3.338 12.348 -9.149 1.00 93.31 72 VAL A C 1
ATOM 512 O O . VAL A 1 72 ? 4.114 11.400 -9.238 1.00 93.31 72 VAL A O 1
ATOM 515 N N . ASP A 1 73 ? 3.245 13.284 -10.096 1.00 94.25 73 ASP A N 1
ATOM 516 C CA . ASP A 1 73 ? 3.985 13.224 -11.361 1.00 94.25 73 ASP A CA 1
ATOM 517 C C . ASP A 1 73 ? 5.502 13.189 -11.134 1.00 94.25 73 ASP A C 1
ATOM 519 O O . ASP A 1 73 ? 6.207 12.364 -11.722 1.00 94.25 73 ASP A O 1
ATOM 523 N N . VAL A 1 74 ? 6.008 14.038 -10.232 1.00 94.38 74 VAL A N 1
ATOM 524 C CA . VAL A 1 74 ? 7.423 14.042 -9.831 1.00 94.38 74 VAL A CA 1
ATOM 525 C C . VAL A 1 74 ? 7.814 12.716 -9.182 1.00 94.38 74 VAL A C 1
ATOM 527 O O . VAL A 1 74 ? 8.853 12.158 -9.531 1.00 94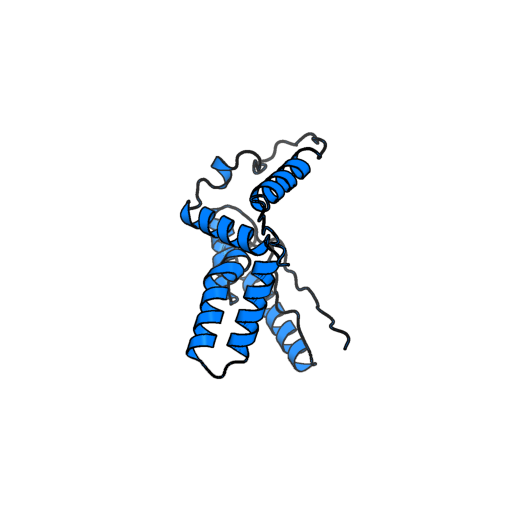.38 74 VAL A O 1
ATOM 530 N N . GLY A 1 75 ? 6.994 12.184 -8.272 1.00 91.81 75 GLY A N 1
ATOM 531 C CA . GLY A 1 75 ? 7.248 10.899 -7.618 1.00 91.81 75 GLY A CA 1
ATOM 532 C C . GLY A 1 75 ? 7.311 9.739 -8.612 1.00 91.81 75 GLY A C 1
ATOM 533 O O . GLY A 1 75 ? 8.248 8.940 -8.579 1.00 91.81 75 GLY A O 1
ATOM 534 N N . VAL A 1 76 ? 6.367 9.686 -9.553 1.00 93.50 76 VAL A N 1
ATOM 535 C CA . VAL A 1 76 ? 6.332 8.683 -10.625 1.00 93.50 76 VAL A CA 1
ATOM 536 C C . VAL A 1 76 ? 7.553 8.813 -11.536 1.00 93.50 76 VAL A C 1
ATOM 538 O O . VAL A 1 76 ? 8.188 7.807 -11.856 1.00 93.50 76 VAL A O 1
ATOM 541 N N . ALA A 1 77 ? 7.916 10.032 -11.943 1.00 94.94 77 ALA A N 1
ATOM 542 C CA . ALA A 1 77 ? 9.092 10.271 -12.775 1.00 94.94 77 ALA A CA 1
ATOM 543 C C . ALA A 1 77 ? 10.390 9.865 -12.059 1.00 94.94 77 ALA A C 1
ATOM 545 O O . ALA A 1 77 ? 11.224 9.178 -12.650 1.00 94.94 77 ALA A O 1
ATOM 546 N N . ALA A 1 78 ? 10.537 10.226 -10.782 1.00 92.38 78 ALA A N 1
ATOM 547 C CA . ALA A 1 78 ? 11.690 9.864 -9.965 1.00 92.38 78 ALA A CA 1
ATOM 548 C C . ALA A 1 78 ? 11.805 8.345 -9.786 1.00 92.38 78 ALA A C 1
ATOM 550 O O . ALA A 1 78 ? 12.890 7.790 -9.964 1.00 92.38 78 ALA A O 1
ATOM 551 N N . LEU A 1 79 ? 10.694 7.656 -9.502 1.00 92.56 79 LEU A N 1
ATOM 552 C CA . LEU A 1 79 ? 10.684 6.201 -9.365 1.00 92.56 79 LEU A CA 1
ATOM 553 C C . LEU A 1 79 ? 11.047 5.511 -10.687 1.00 92.56 79 LEU A C 1
ATOM 555 O O . LEU A 1 79 ? 11.885 4.612 -10.695 1.00 92.56 79 LEU A O 1
ATOM 559 N N . ARG A 1 80 ? 10.492 5.966 -11.819 1.00 93.25 80 ARG A N 1
ATOM 560 C CA . ARG A 1 80 ? 10.856 5.455 -13.153 1.00 93.25 80 ARG A CA 1
ATOM 561 C C . ARG A 1 80 ? 12.340 5.658 -13.455 1.00 93.25 80 ARG A C 1
ATOM 563 O O . ARG A 1 80 ? 12.994 4.724 -13.910 1.00 93.25 80 ARG A O 1
ATOM 570 N N . ALA A 1 81 ? 12.878 6.842 -13.169 1.00 92.56 81 ALA A N 1
ATOM 571 C CA . ALA A 1 81 ? 14.292 7.142 -13.375 1.00 92.56 81 ALA A CA 1
ATOM 572 C C . ALA A 1 81 ? 15.198 6.261 -12.498 1.00 92.56 81 ALA A C 1
ATOM 574 O O . ALA A 1 81 ? 16.187 5.721 -12.987 1.00 92.56 81 ALA A O 1
ATOM 575 N N . ALA A 1 82 ? 14.838 6.057 -11.228 1.00 92.44 82 ALA A N 1
ATOM 576 C CA . ALA A 1 82 ? 15.581 5.186 -10.322 1.00 92.44 82 ALA A CA 1
ATOM 577 C C . ALA A 1 82 ? 15.560 3.718 -10.781 1.00 92.44 82 ALA A C 1
ATOM 579 O O . ALA A 1 82 ? 16.593 3.051 -10.740 1.00 92.44 82 ALA A O 1
ATOM 580 N N . LEU A 1 83 ? 14.414 3.223 -11.258 1.00 90.25 83 LEU A N 1
ATOM 581 C CA . LEU A 1 83 ? 14.276 1.861 -11.786 1.00 90.25 83 LEU A CA 1
ATOM 582 C C . LEU A 1 83 ? 15.049 1.646 -13.095 1.00 90.25 83 LEU A C 1
ATOM 584 O O . LEU A 1 83 ? 15.535 0.541 -13.324 1.00 90.25 83 LEU A O 1
ATOM 588 N N . ALA A 1 84 ? 15.173 2.684 -13.925 1.00 91.81 84 ALA A N 1
ATOM 589 C CA . ALA A 1 84 ? 15.965 2.657 -15.154 1.00 91.81 84 ALA A CA 1
ATOM 590 C C . ALA A 1 84 ? 17.475 2.845 -14.913 1.00 91.81 84 ALA A C 1
ATOM 592 O O . ALA A 1 84 ? 18.273 2.597 -15.814 1.00 91.81 84 ALA A O 1
ATOM 593 N N . SER A 1 85 ? 17.880 3.299 -13.723 1.00 90.12 85 SER A N 1
ATOM 594 C CA . SER A 1 85 ? 19.288 3.511 -13.389 1.00 90.12 85 SER A CA 1
ATOM 595 C C . SER A 1 85 ? 20.013 2.196 -13.076 1.00 90.12 85 SER A C 1
ATOM 597 O O . SER A 1 85 ? 19.451 1.288 -12.466 1.00 90.12 85 SER A O 1
ATOM 599 N N . GLU A 1 86 ? 21.301 2.115 -13.417 1.00 89.62 86 GLU A N 1
ATOM 600 C CA . GLU A 1 86 ? 22.167 0.976 -13.055 1.00 89.62 86 GLU A CA 1
ATOM 601 C C . GLU A 1 86 ? 22.564 0.979 -11.562 1.00 89.62 86 GLU A C 1
ATOM 603 O O . GLU A 1 86 ? 23.097 0.001 -11.032 1.00 89.62 86 GLU A O 1
ATOM 608 N N . GLY A 1 87 ? 22.290 2.079 -10.853 1.00 88.69 87 GLY A N 1
ATOM 609 C CA . GLY A 1 87 ? 22.627 2.259 -9.446 1.00 88.69 87 GLY A CA 1
ATOM 610 C C . GLY A 1 87 ? 21.729 1.436 -8.524 1.00 88.69 87 GLY A C 1
ATOM 611 O O . GLY A 1 87 ? 20.662 1.894 -8.118 1.00 88.69 87 GLY A O 1
ATOM 612 N N . GLN A 1 88 ? 22.196 0.254 -8.113 1.00 89.31 88 GLN A N 1
ATOM 613 C CA . GLN A 1 88 ? 21.452 -0.645 -7.216 1.00 89.31 88 GLN A CA 1
ATOM 614 C C . GLN A 1 88 ? 21.021 0.032 -5.904 1.00 89.31 88 GLN A C 1
ATOM 616 O O . GLN A 1 88 ? 19.903 -0.182 -5.443 1.00 89.31 88 GLN A O 1
ATOM 621 N N . ILE A 1 89 ? 21.870 0.897 -5.334 1.00 93.12 89 ILE A N 1
ATOM 622 C CA . ILE A 1 89 ? 21.568 1.633 -4.095 1.00 93.12 89 ILE A CA 1
ATOM 623 C C . ILE A 1 89 ? 20.434 2.638 -4.316 1.00 93.12 89 ILE A C 1
ATOM 625 O O . ILE A 1 89 ? 19.505 2.697 -3.516 1.00 93.12 89 ILE A O 1
ATOM 629 N N . LEU A 1 90 ? 20.483 3.407 -5.409 1.00 90.75 90 LEU A N 1
ATOM 630 C CA . LEU A 1 90 ? 19.449 4.393 -5.728 1.00 90.75 90 LEU A CA 1
ATOM 631 C C . LEU A 1 90 ? 18.103 3.708 -5.968 1.00 90.75 90 LEU A C 1
ATOM 633 O O . LEU A 1 90 ? 17.079 4.144 -5.446 1.00 90.75 90 LEU A O 1
ATOM 637 N N . ARG A 1 91 ? 18.117 2.598 -6.708 1.00 91.75 91 ARG A N 1
ATOM 638 C CA . ARG A 1 91 ? 16.932 1.778 -6.944 1.00 91.75 91 ARG A CA 1
ATOM 639 C C . ARG A 1 91 ? 16.356 1.223 -5.641 1.00 91.75 91 ARG A C 1
ATOM 641 O O . ARG A 1 91 ? 15.157 1.352 -5.410 1.00 91.75 91 ARG A O 1
ATOM 648 N N . ALA A 1 92 ? 17.195 0.642 -4.784 1.00 92.19 92 ALA A N 1
ATOM 649 C CA . ALA A 1 92 ? 16.767 0.111 -3.493 1.00 92.19 92 ALA A CA 1
ATOM 650 C C . ALA A 1 92 ? 16.198 1.213 -2.586 1.00 92.19 92 ALA A C 1
ATOM 652 O O . ALA A 1 92 ? 15.154 1.016 -1.969 1.00 92.19 92 ALA A O 1
ATOM 653 N N . ALA A 1 93 ? 16.829 2.390 -2.558 1.00 92.94 93 ALA A N 1
ATOM 654 C CA . ALA A 1 93 ? 16.338 3.539 -1.808 1.00 92.94 93 ALA A CA 1
ATOM 655 C C . ALA A 1 93 ? 14.974 4.016 -2.328 1.00 92.94 93 ALA A C 1
ATOM 657 O O . ALA A 1 93 ? 14.060 4.222 -1.535 1.00 92.94 93 ALA A O 1
ATOM 658 N N . ALA A 1 94 ? 14.799 4.135 -3.648 1.00 91.75 94 ALA A N 1
ATOM 659 C CA . ALA A 1 94 ? 13.530 4.546 -4.245 1.00 91.75 94 ALA A CA 1
ATOM 660 C C . ALA A 1 94 ? 12.395 3.552 -3.942 1.00 91.75 94 ALA A C 1
ATOM 662 O O . ALA A 1 94 ? 11.307 3.965 -3.542 1.00 91.75 94 ALA A O 1
ATOM 663 N N . ILE A 1 95 ? 12.662 2.245 -4.062 1.00 90.56 95 ILE A N 1
ATOM 664 C CA . ILE A 1 95 ? 11.706 1.190 -3.693 1.00 90.56 95 ILE A CA 1
ATOM 665 C C . ILE A 1 95 ? 11.391 1.254 -2.194 1.00 90.56 95 ILE A C 1
ATOM 667 O O . ILE A 1 95 ? 10.228 1.186 -1.811 1.00 90.56 95 ILE A O 1
ATOM 671 N N . GLY A 1 96 ? 12.403 1.446 -1.345 1.00 92.00 96 GLY A N 1
ATOM 672 C CA . GLY A 1 96 ? 12.227 1.583 0.101 1.00 92.00 96 GLY A CA 1
ATOM 673 C C . GLY A 1 96 ? 11.358 2.783 0.485 1.00 92.00 96 GLY A C 1
ATOM 674 O O . GLY A 1 96 ? 10.477 2.656 1.331 1.00 92.00 96 GLY A O 1
ATOM 675 N N . VAL A 1 97 ? 11.545 3.931 -0.173 1.00 91.44 97 VAL A N 1
ATOM 676 C CA . VAL A 1 97 ? 10.708 5.123 0.030 1.00 91.44 97 VAL A CA 1
ATOM 677 C C . VAL A 1 97 ? 9.270 4.867 -0.420 1.00 91.44 97 VAL A C 1
ATOM 679 O O . VAL A 1 97 ? 8.338 5.185 0.319 1.00 91.44 97 VAL A O 1
ATOM 682 N N . ALA A 1 98 ? 9.068 4.256 -1.591 1.00 90.44 98 ALA A N 1
ATOM 683 C CA . ALA A 1 98 ? 7.733 3.891 -2.066 1.00 90.44 98 ALA A CA 1
ATOM 684 C C . ALA A 1 98 ? 7.040 2.910 -1.101 1.00 90.44 98 ALA A C 1
ATOM 686 O O . ALA A 1 98 ? 5.865 3.096 -0.770 1.00 90.44 98 ALA A O 1
ATOM 687 N N . ARG A 1 99 ? 7.793 1.931 -0.572 1.00 89.44 99 ARG A N 1
ATOM 688 C CA . ARG A 1 99 ? 7.325 0.981 0.446 1.00 89.44 99 ARG A CA 1
ATOM 689 C C . ARG A 1 99 ? 6.881 1.704 1.718 1.00 89.44 99 ARG A C 1
ATOM 691 O O . ARG A 1 99 ? 5.794 1.450 2.226 1.00 89.44 99 ARG A O 1
ATOM 698 N N . ALA A 1 100 ? 7.716 2.605 2.231 1.00 88.94 100 ALA A N 1
ATOM 699 C CA . ALA A 1 100 ? 7.476 3.300 3.493 1.00 88.94 100 ALA A CA 1
ATOM 700 C C . ALA A 1 100 ? 6.320 4.315 3.432 1.00 88.94 100 ALA A C 1
ATOM 702 O O . ALA A 1 100 ? 5.784 4.675 4.477 1.00 88.94 100 ALA A O 1
ATOM 703 N N . THR A 1 101 ? 5.930 4.763 2.236 1.00 88.50 101 THR A N 1
ATOM 704 C CA . THR A 1 101 ? 4.930 5.821 2.035 1.00 88.50 101 THR A CA 1
ATOM 705 C C . THR A 1 101 ? 3.607 5.257 1.518 1.00 88.50 101 THR A C 1
ATOM 707 O O . THR A 1 101 ? 2.797 4.768 2.307 1.00 88.50 101 THR A O 1
ATOM 710 N N . VAL A 1 102 ? 3.381 5.326 0.204 1.00 86.31 102 VAL A N 1
ATOM 711 C CA . VAL A 1 102 ? 2.118 4.973 -0.450 1.00 86.31 102 VAL A CA 1
ATOM 712 C C . VAL A 1 102 ? 1.793 3.498 -0.262 1.00 86.31 102 VAL A C 1
ATOM 714 O O . VAL A 1 102 ? 0.681 3.172 0.136 1.00 86.31 102 VAL A O 1
ATOM 717 N N . HIS A 1 103 ? 2.768 2.605 -0.422 1.00 89.38 103 HIS A N 1
ATOM 718 C CA . HIS A 1 103 ? 2.511 1.176 -0.282 1.00 89.38 103 HIS A CA 1
ATOM 719 C C . HIS A 1 103 ? 2.073 0.825 1.143 1.00 89.38 103 HIS A C 1
ATOM 721 O O . HIS A 1 103 ? 1.038 0.204 1.323 1.00 89.38 103 HIS A O 1
ATOM 727 N N . ARG A 1 104 ? 2.793 1.287 2.175 1.00 87.94 104 ARG A N 1
ATOM 728 C CA . ARG A 1 104 ? 2.394 1.085 3.580 1.00 87.94 104 ARG A CA 1
ATOM 729 C C . ARG A 1 104 ? 0.994 1.632 3.889 1.00 87.94 104 ARG A C 1
ATOM 731 O O . ARG A 1 104 ? 0.360 1.155 4.822 1.00 87.94 104 ARG A O 1
ATOM 738 N N . HIS A 1 105 ? 0.545 2.665 3.179 1.00 87.69 105 HIS A N 1
ATOM 739 C CA . HIS A 1 105 ? -0.753 3.282 3.437 1.00 87.69 105 HIS A CA 1
ATOM 740 C C . HIS A 1 105 ? -1.915 2.579 2.722 1.00 87.69 105 HIS A C 1
ATOM 742 O O . HIS A 1 105 ? -2.992 2.486 3.300 1.00 87.69 105 HIS A O 1
ATOM 748 N N . PHE A 1 106 ? -1.704 2.086 1.497 1.00 89.44 106 PHE A N 1
ATOM 749 C CA . PHE A 1 106 ? -2.768 1.507 0.665 1.00 89.44 106 PHE A CA 1
ATOM 750 C C . PHE A 1 106 ? -2.731 -0.018 0.562 1.00 89.44 106 PHE A C 1
ATOM 752 O O . PHE A 1 106 ? -3.749 -0.625 0.247 1.00 89.44 106 PHE A O 1
ATOM 759 N N . CYS A 1 107 ? -1.586 -0.647 0.818 1.00 90.88 107 CYS A N 1
ATOM 760 C CA . CYS A 1 107 ? -1.399 -2.082 0.656 1.00 90.88 107 CYS A CA 1
ATOM 761 C C . CYS A 1 107 ? -1.267 -2.758 2.023 1.00 90.88 107 CYS A C 1
ATOM 763 O O . CYS A 1 107 ? -0.535 -2.295 2.898 1.00 90.88 107 CYS A O 1
ATOM 765 N N . ALA A 1 108 ? -1.942 -3.897 2.179 1.00 89.25 108 ALA A N 1
ATOM 766 C CA . ALA A 1 108 ? -1.917 -4.702 3.402 1.00 89.25 108 ALA A CA 1
ATOM 767 C C . ALA A 1 108 ? -0.560 -5.386 3.662 1.00 89.25 108 ALA A C 1
ATOM 769 O O . ALA A 1 108 ? -0.352 -5.964 4.722 1.00 89.25 108 ALA A O 1
ATOM 770 N N . GLY A 1 109 ? 0.362 -5.340 2.703 1.00 87.56 109 GLY A N 1
ATOM 771 C CA . GLY A 1 109 ? 1.612 -6.076 2.754 1.00 87.56 109 GLY A CA 1
ATOM 772 C C . GLY A 1 109 ? 2.180 -6.297 1.364 1.00 87.56 109 GLY A C 1
ATOM 773 O O . GLY A 1 109 ? 1.525 -5.982 0.373 1.00 87.56 109 GLY A O 1
ATOM 774 N N . GLU A 1 110 ? 3.401 -6.817 1.281 1.00 85.25 110 GLU A N 1
ATOM 775 C CA . GLU A 1 110 ? 4.004 -7.166 -0.013 1.00 85.25 110 GLU A CA 1
ATOM 776 C C . GLU A 1 110 ? 3.748 -8.607 -0.424 1.00 85.25 110 GLU A C 1
ATOM 778 O O . GLU A 1 110 ? 3.758 -8.945 -1.608 1.00 85.25 110 GLU A O 1
ATOM 783 N N . GLY A 1 111 ? 3.563 -9.462 0.576 1.00 88.12 111 GLY A N 1
ATOM 784 C CA . GLY A 1 111 ? 3.323 -10.879 0.408 1.00 88.12 111 GLY A CA 1
ATOM 785 C C . GLY A 1 111 ? 2.028 -11.323 1.067 1.00 88.12 111 GLY A C 1
ATOM 786 O O . GLY A 1 111 ? 1.366 -10.579 1.792 1.00 88.12 111 GLY A O 1
ATOM 787 N N . PHE A 1 112 ? 1.699 -12.592 0.840 1.00 88.88 112 PHE A N 1
ATOM 788 C CA . PHE A 1 112 ? 0.529 -13.227 1.439 1.00 88.88 112 PHE A CA 1
ATOM 789 C C . PHE A 1 112 ? 0.612 -13.271 2.971 1.00 88.88 112 PHE A C 1
ATOM 791 O O . PHE A 1 112 ? -0.407 -13.111 3.628 1.00 88.88 112 PHE A O 1
ATOM 798 N N . GLU A 1 113 ? 1.812 -13.444 3.534 1.00 90.00 113 GLU A N 1
ATOM 799 C CA . GLU A 1 113 ? 2.032 -13.452 4.986 1.00 90.00 113 GLU A CA 1
ATOM 800 C C . GLU A 1 113 ? 1.765 -12.078 5.605 1.00 90.00 113 GLU A C 1
ATOM 802 O O . GLU A 1 113 ? 0.988 -11.972 6.550 1.00 90.00 113 GLU A O 1
ATOM 807 N N . ASP A 1 114 ? 2.347 -11.015 5.041 1.00 91.44 114 ASP A N 1
ATOM 808 C CA . ASP A 1 114 ? 2.106 -9.641 5.496 1.00 91.44 114 ASP A CA 1
ATOM 809 C C . ASP A 1 114 ? 0.615 -9.287 5.415 1.00 91.44 114 ASP A C 1
ATOM 811 O O . ASP A 1 114 ? 0.042 -8.777 6.377 1.00 91.44 114 ASP A O 1
ATOM 815 N N . ALA A 1 115 ? -0.027 -9.617 4.287 1.00 91.88 115 ALA A N 1
ATOM 816 C CA . ALA A 1 115 ? -1.452 -9.387 4.093 1.00 91.88 115 ALA A CA 1
ATOM 817 C C . ALA A 1 115 ? -2.300 -10.182 5.099 1.00 91.88 115 ALA A C 1
ATOM 819 O O . ALA A 1 115 ? -3.246 -9.639 5.666 1.00 91.88 115 ALA A O 1
ATOM 820 N N . GLY A 1 116 ? -1.945 -11.442 5.366 1.00 91.88 116 GLY A N 1
ATOM 821 C CA . GLY A 1 116 ? -2.609 -12.275 6.364 1.00 91.88 116 GLY A CA 1
ATOM 822 C C . GLY A 1 116 ? -2.507 -11.690 7.772 1.00 91.88 116 GLY A C 1
ATOM 823 O O . GLY A 1 116 ? -3.520 -11.585 8.462 1.00 91.88 116 GLY A O 1
ATOM 824 N N . HIS A 1 117 ? -1.319 -11.225 8.174 1.00 92.62 117 HIS A N 1
ATOM 825 C CA . HIS A 1 117 ? -1.123 -10.541 9.454 1.00 92.62 117 HIS A CA 1
ATOM 826 C C . HIS A 1 117 ? -1.931 -9.245 9.547 1.00 92.62 117 HIS A C 1
ATOM 828 O O . HIS A 1 117 ? -2.547 -8.983 10.579 1.00 92.62 117 HIS A O 1
ATOM 834 N N . ALA A 1 118 ? -1.970 -8.447 8.478 1.00 91.75 118 ALA A N 1
ATOM 835 C CA . ALA A 1 118 ? -2.755 -7.219 8.451 1.00 91.75 118 ALA A CA 1
ATOM 836 C C . ALA A 1 118 ? -4.260 -7.496 8.600 1.00 91.75 118 ALA A C 1
ATOM 838 O O . ALA A 1 118 ? -4.933 -6.809 9.368 1.00 91.75 118 ALA A O 1
ATOM 839 N N . VAL A 1 119 ? -4.788 -8.520 7.919 1.00 91.94 119 VAL A N 1
ATOM 840 C CA . VAL A 1 119 ? -6.197 -8.928 8.047 1.00 91.94 119 VAL A CA 1
ATOM 841 C C . VAL A 1 119 ? -6.495 -9.482 9.442 1.00 91.94 119 VAL A C 1
ATOM 843 O O . VAL A 1 119 ? -7.518 -9.136 10.032 1.00 91.94 119 VAL A O 1
ATOM 846 N N . ALA A 1 120 ? -5.613 -10.322 9.988 1.00 91.38 120 ALA A N 1
ATOM 847 C CA . ALA A 1 120 ? -5.771 -10.859 11.336 1.00 91.38 120 ALA A CA 1
ATOM 848 C C . ALA A 1 120 ? -5.779 -9.737 12.385 1.00 91.38 120 ALA A C 1
ATOM 850 O O . ALA A 1 120 ? -6.705 -9.678 13.187 1.00 91.38 120 ALA A O 1
ATOM 851 N N . GLY A 1 121 ? -4.836 -8.791 12.319 1.00 90.12 121 GLY A N 1
ATOM 852 C CA . GLY A 1 121 ? -4.797 -7.638 13.224 1.00 90.12 121 GLY A CA 1
ATOM 853 C C . GLY A 1 121 ? -6.032 -6.743 13.095 1.00 90.12 121 GLY A C 1
ATOM 854 O O . GLY A 1 121 ? -6.613 -6.335 14.096 1.00 90.12 121 GLY A O 1
ATOM 855 N N . MET A 1 122 ? -6.507 -6.503 11.869 1.00 87.69 122 MET A N 1
ATOM 856 C CA . MET A 1 122 ? -7.744 -5.753 11.619 1.00 87.69 122 MET A CA 1
ATOM 857 C C . MET A 1 122 ? -8.964 -6.415 12.286 1.00 87.69 122 MET A C 1
ATOM 859 O O . MET A 1 122 ? -9.809 -5.741 12.882 1.00 87.69 122 MET A O 1
ATOM 863 N N . TRP A 1 123 ? -9.033 -7.744 12.237 1.00 89.75 123 TRP A N 1
ATOM 864 C CA . TRP A 1 123 ? -10.095 -8.514 12.871 1.00 89.75 123 TRP A CA 1
ATOM 865 C C . TRP A 1 123 ? -9.969 -8.552 14.398 1.00 89.75 123 TRP A C 1
ATOM 867 O O . TRP A 1 123 ? -10.933 -8.259 15.102 1.00 89.75 123 TRP A O 1
ATOM 877 N N . GLU A 1 124 ? -8.797 -8.901 14.917 1.00 89.06 124 GLU A N 1
ATOM 878 C CA . GLU A 1 124 ? -8.576 -9.147 16.344 1.00 89.06 124 GLU A CA 1
ATOM 879 C C . GLU A 1 124 ? -8.543 -7.855 17.163 1.00 89.06 124 GLU A C 1
ATOM 881 O O . GLU A 1 124 ? -9.117 -7.800 18.250 1.00 89.06 124 GLU A O 1
ATOM 886 N N . GLU A 1 125 ? -7.912 -6.803 16.642 1.00 85.12 125 GLU A N 1
ATOM 887 C CA . GLU A 1 125 ? -7.725 -5.547 17.371 1.00 85.12 125 GLU A CA 1
ATOM 888 C C . GLU A 1 125 ? -8.870 -4.558 17.136 1.00 85.12 125 GLU A C 1
ATOM 890 O O . GLU A 1 125 ? -9.188 -3.763 18.022 1.00 85.12 125 GLU A O 1
ATOM 895 N N . GLN A 1 126 ? -9.487 -4.581 15.947 1.00 80.81 126 GLN A N 1
ATOM 896 C CA . GLN A 1 126 ? -10.491 -3.584 15.548 1.00 80.81 126 GLN A CA 1
ATOM 897 C C . GLN A 1 126 ? -11.886 -4.173 15.314 1.00 80.81 126 GLN A C 1
ATOM 899 O O . GLN A 1 126 ? -12.847 -3.417 15.169 1.00 80.81 126 GLN A O 1
ATOM 904 N N . GLY A 1 127 ? -12.035 -5.503 15.287 1.00 83.62 127 GLY A N 1
ATOM 905 C CA . GLY A 1 127 ? -13.311 -6.157 14.981 1.00 83.62 127 GLY A CA 1
ATOM 906 C C . GLY A 1 127 ? -13.785 -5.918 13.544 1.00 83.62 127 GLY A C 1
ATOM 907 O O . GLY A 1 127 ? -14.970 -6.090 13.247 1.00 83.62 127 GLY A O 1
ATOM 908 N N . LEU A 1 128 ? -12.885 -5.483 12.658 1.00 86.06 128 LEU A N 1
ATOM 909 C CA . LEU A 1 128 ? -13.196 -5.120 11.282 1.00 86.06 128 LEU A CA 1
ATOM 910 C C . LEU A 1 128 ? -12.927 -6.294 10.342 1.00 86.06 128 LEU A C 1
ATOM 912 O O . LEU A 1 128 ? -11.961 -7.038 10.492 1.00 86.06 128 LEU A O 1
ATOM 916 N N . ARG A 1 129 ? -13.798 -6.449 9.342 1.00 89.25 129 ARG A N 1
ATOM 917 C CA . ARG A 1 129 ? -13.611 -7.422 8.261 1.00 89.25 129 ARG A CA 1
ATOM 918 C C . ARG A 1 129 ? -12.891 -6.765 7.095 1.00 89.25 129 ARG A C 1
ATOM 920 O O . ARG A 1 129 ? -13.188 -5.622 6.752 1.00 89.25 129 ARG A O 1
ATOM 927 N N . SER A 1 130 ? -12.012 -7.510 6.447 1.00 89.69 130 SER A N 1
ATOM 928 C CA . SER A 1 130 ? -11.245 -7.049 5.298 1.00 89.69 130 SER A CA 1
ATOM 929 C C . SER A 1 130 ? -11.812 -7.588 3.989 1.00 89.69 130 SER A C 1
ATOM 931 O O . SER A 1 130 ? -12.307 -8.714 3.909 1.00 89.69 130 SER A O 1
ATOM 933 N N . ILE A 1 131 ? -11.706 -6.771 2.946 1.00 91.44 131 ILE A N 1
ATOM 934 C CA . ILE A 1 131 ? -11.821 -7.205 1.556 1.00 91.44 131 ILE A CA 1
ATOM 935 C C . ILE A 1 131 ? -10.393 -7.355 1.048 1.00 91.44 131 ILE A C 1
ATOM 937 O O . ILE A 1 131 ? -9.609 -6.413 1.162 1.00 91.44 131 ILE A O 1
ATOM 941 N N . LEU A 1 132 ? -10.045 -8.535 0.542 1.00 90.50 132 LEU A N 1
ATOM 942 C CA . LEU A 1 132 ? -8.691 -8.812 0.079 1.00 90.50 132 LEU A CA 1
ATOM 943 C C . LEU A 1 132 ? -8.622 -8.686 -1.442 1.00 90.50 132 LEU A C 1
ATOM 945 O O . LEU A 1 132 ? -9.316 -9.405 -2.158 1.00 90.50 132 LEU A O 1
ATOM 949 N N . ASP A 1 133 ? -7.773 -7.786 -1.920 1.00 90.00 133 ASP A N 1
ATOM 950 C CA . ASP A 1 133 ? -7.575 -7.528 -3.343 1.00 90.00 133 ASP A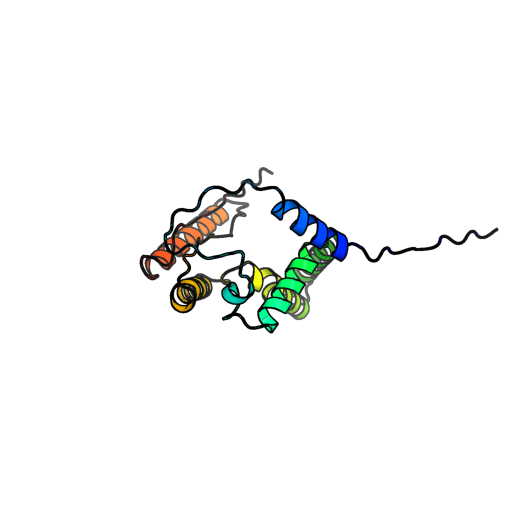 CA 1
ATOM 951 C C . ASP A 1 133 ? -6.167 -7.951 -3.782 1.00 90.00 133 ASP A C 1
ATOM 953 O O . ASP A 1 133 ? -5.161 -7.512 -3.217 1.00 90.00 133 ASP A O 1
ATOM 957 N N . TYR A 1 134 ? -6.091 -8.843 -4.773 1.00 89.38 134 TYR A N 1
ATOM 958 C CA . TYR A 1 134 ? -4.822 -9.257 -5.365 1.00 89.38 134 TYR A CA 1
ATOM 959 C C . TYR A 1 134 ? -4.436 -8.310 -6.509 1.00 89.38 134 TYR A C 1
ATOM 961 O O . TYR A 1 134 ? -4.762 -8.557 -7.672 1.00 89.38 134 TYR A O 1
ATOM 969 N N . GLY A 1 135 ? -3.685 -7.260 -6.166 1.00 83.94 135 GLY A N 1
ATOM 970 C CA . GLY A 1 135 ? -3.369 -6.128 -7.051 1.00 83.94 135 GLY A CA 1
ATOM 971 C C . GLY A 1 135 ? -2.337 -6.364 -8.167 1.00 83.94 135 GLY A C 1
ATOM 972 O O . GLY A 1 135 ? -1.759 -5.404 -8.670 1.00 83.94 135 GLY A O 1
ATOM 973 N N . MET A 1 136 ? -2.040 -7.612 -8.549 1.00 82.69 136 MET A N 1
ATOM 974 C CA . MET A 1 136 ? -1.154 -7.906 -9.690 1.00 82.69 136 MET A CA 1
ATOM 975 C C . MET A 1 136 ? -1.968 -8.142 -10.958 1.00 82.69 136 MET A C 1
ATOM 977 O O . MET A 1 136 ? -2.339 -9.270 -11.263 1.00 82.69 136 MET A O 1
ATOM 981 N N . GLU A 1 137 ? -2.217 -7.082 -11.716 1.00 73.44 137 GLU A N 1
ATOM 982 C CA . GLU A 1 137 ? -3.187 -7.112 -12.821 1.00 73.44 137 GLU A CA 1
ATOM 983 C C . GLU A 1 137 ? -2.536 -7.232 -14.203 1.00 73.44 137 GLU A C 1
ATOM 985 O O . GLU A 1 137 ? -3.127 -7.781 -15.134 1.00 73.44 137 GLU A O 1
ATOM 990 N N . ASP A 1 138 ? -1.304 -6.739 -14.341 1.00 75.44 138 ASP A N 1
ATOM 991 C CA . ASP A 1 138 ? -0.615 -6.691 -15.624 1.00 75.44 138 ASP A CA 1
ATOM 992 C C . ASP A 1 138 ? -0.108 -8.077 -16.039 1.00 75.44 138 ASP A C 1
ATOM 994 O O . ASP A 1 138 ? 0.681 -8.725 -15.345 1.00 75.44 138 ASP A O 1
ATOM 998 N N . ALA A 1 139 ? -0.535 -8.516 -17.221 1.00 79.94 139 ALA A N 1
ATOM 999 C CA . ALA A 1 139 ? -0.009 -9.690 -17.901 1.00 79.94 139 ALA A CA 1
ATOM 1000 C C . ALA A 1 139 ? 0.208 -9.366 -19.382 1.00 79.94 139 ALA A C 1
ATOM 1002 O O . ALA A 1 139 ? -0.744 -9.180 -20.136 1.00 79.94 139 ALA A O 1
ATOM 1003 N N . GLU A 1 140 ? 1.471 -9.304 -19.805 1.00 83.25 140 GLU A N 1
ATOM 1004 C CA . GLU A 1 140 ? 1.825 -9.022 -21.204 1.00 83.25 140 GLU A CA 1
ATOM 1005 C C . GLU A 1 140 ? 1.885 -10.286 -22.074 1.00 83.25 140 GLU A C 1
ATOM 1007 O O . GLU A 1 140 ? 1.874 -10.198 -23.301 1.00 83.25 140 GLU A O 1
ATOM 1012 N N . ASP A 1 141 ? 1.941 -11.462 -21.447 1.00 84.81 141 ASP A N 1
ATOM 1013 C CA . ASP A 1 141 ? 2.006 -12.756 -22.113 1.00 84.81 141 ASP A CA 1
ATOM 1014 C C . ASP A 1 141 ? 1.231 -13.836 -21.337 1.00 84.81 141 ASP A C 1
ATOM 1016 O O . ASP A 1 141 ? 0.756 -13.638 -20.212 1.00 84.81 141 ASP A O 1
ATOM 1020 N N . ARG A 1 142 ? 1.094 -15.015 -21.953 1.00 85.75 142 ARG A N 1
ATOM 1021 C CA . ARG A 1 142 ? 0.401 -16.157 -21.345 1.00 85.75 142 ARG A CA 1
ATOM 1022 C C . ARG A 1 142 ? 1.060 -16.612 -20.041 1.00 85.75 142 ARG A C 1
ATOM 1024 O O . ARG A 1 142 ? 0.354 -16.950 -19.099 1.00 85.75 142 ARG A O 1
ATOM 1031 N N . ALA A 1 143 ? 2.389 -16.603 -19.967 1.00 88.25 143 ALA A N 1
ATOM 1032 C CA . ALA A 1 143 ? 3.097 -17.042 -18.771 1.00 88.25 143 ALA A CA 1
ATOM 1033 C C . ALA A 1 143 ? 2.877 -16.072 -17.596 1.00 88.25 143 ALA A C 1
ATOM 1035 O O . ALA A 1 143 ? 2.807 -16.502 -16.448 1.00 88.25 143 ALA A O 1
ATOM 1036 N N . ALA A 1 144 ? 2.745 -14.772 -17.861 1.00 86.81 144 ALA A N 1
ATOM 1037 C CA . ALA A 1 144 ? 2.357 -13.761 -16.888 1.00 86.81 144 ALA A CA 1
ATOM 1038 C C . ALA A 1 144 ? 0.918 -13.980 -16.417 1.00 86.81 144 ALA A C 1
ATOM 1040 O O . ALA A 1 144 ? 0.667 -13.935 -15.218 1.00 86.81 144 ALA A O 1
ATOM 1041 N N . CYS A 1 145 ? 0.003 -14.323 -17.327 1.00 87.25 145 CYS A N 1
ATOM 1042 C CA . CYS A 1 145 ? -1.365 -14.688 -16.963 1.00 87.25 145 CYS A CA 1
ATOM 1043 C C . CYS A 1 145 ? -1.399 -15.908 -16.025 1.00 87.25 145 CYS A C 1
ATOM 1045 O O . CYS A 1 145 ? -2.086 -15.875 -15.006 1.00 87.25 145 CYS A O 1
ATOM 1047 N N . ASP A 1 146 ? -0.626 -16.954 -16.329 1.00 90.25 146 ASP A N 1
ATOM 1048 C CA . ASP A 1 146 ? -0.539 -18.153 -15.486 1.00 90.25 146 ASP A CA 1
ATOM 1049 C C . ASP A 1 146 ? 0.060 -17.825 -14.103 1.00 90.25 146 ASP A C 1
ATOM 1051 O O . ASP A 1 146 ? -0.417 -18.326 -13.083 1.00 90.25 146 ASP A O 1
ATOM 1055 N N . ARG A 1 147 ? 1.059 -16.929 -14.037 1.00 90.31 147 ARG A N 1
ATOM 1056 C CA . ARG A 1 147 ? 1.621 -16.438 -12.764 1.00 90.31 147 ARG A CA 1
ATOM 1057 C C . ARG A 1 147 ? 0.609 -15.636 -11.946 1.00 90.31 147 ARG A C 1
ATOM 1059 O O . ARG A 1 147 ? 0.536 -15.855 -10.739 1.00 90.31 147 ARG A O 1
ATOM 1066 N N . ASN A 1 148 ? -0.166 -14.751 -12.574 1.00 90.00 148 ASN A N 1
ATOM 1067 C CA . ASN A 1 148 ? -1.182 -13.953 -11.882 1.00 90.00 148 ASN A CA 1
ATOM 1068 C C . ASN A 1 148 ? -2.302 -14.858 -11.349 1.00 90.00 148 ASN A C 1
ATOM 1070 O O . ASN A 1 148 ? -2.691 -14.725 -10.192 1.00 90.00 148 ASN A O 1
ATOM 1074 N N . LEU A 1 149 ? -2.742 -15.853 -12.132 1.00 90.06 149 LEU A N 1
ATOM 1075 C CA . LEU A 1 149 ? -3.703 -16.859 -11.672 1.00 90.06 149 LEU A CA 1
ATOM 1076 C C . LEU A 1 149 ? -3.164 -17.649 -10.472 1.00 90.06 149 LEU A C 1
ATOM 1078 O O . LEU A 1 149 ? -3.858 -17.794 -9.469 1.00 90.06 149 LEU A O 1
ATOM 1082 N N . ALA A 1 150 ? -1.921 -18.132 -10.545 1.00 91.75 150 ALA A N 1
ATOM 1083 C CA . ALA A 1 150 ? -1.292 -18.836 -9.429 1.00 91.75 150 ALA A CA 1
ATOM 1084 C C . ALA A 1 150 ? -1.146 -17.938 -8.187 1.00 91.75 150 ALA A C 1
ATOM 1086 O O . ALA A 1 150 ? -1.282 -18.403 -7.057 1.00 91.75 150 ALA A O 1
ATOM 1087 N N . GLY A 1 151 ? -0.875 -16.646 -8.380 1.00 90.88 151 GLY A N 1
ATOM 1088 C CA . GLY A 1 151 ? -0.875 -15.648 -7.316 1.00 90.88 151 GLY A CA 1
ATOM 1089 C C . GLY A 1 151 ? -2.243 -15.509 -6.654 1.00 90.88 151 GLY A C 1
ATOM 1090 O O . GLY A 1 151 ? -2.338 -15.653 -5.440 1.00 90.88 151 GLY A O 1
ATOM 1091 N N . PHE A 1 152 ? -3.297 -15.330 -7.449 1.00 91.19 152 PHE A N 1
ATOM 1092 C CA . PHE A 1 152 ? -4.666 -15.218 -6.954 1.00 91.19 152 PHE A CA 1
ATOM 1093 C C . PHE A 1 152 ? -5.128 -16.470 -6.198 1.00 91.19 152 PHE A C 1
ATOM 1095 O O . PHE A 1 152 ? -5.693 -16.356 -5.113 1.00 91.19 152 PHE A O 1
ATOM 1102 N N . LEU A 1 153 ? -4.848 -17.669 -6.720 1.00 92.44 153 LEU A N 1
ATOM 1103 C CA . LEU A 1 153 ? -5.185 -18.919 -6.030 1.00 92.44 153 LEU A CA 1
ATOM 1104 C C . LEU A 1 153 ? -4.491 -19.017 -4.664 1.00 92.44 153 LEU A C 1
ATOM 1106 O O . LEU A 1 153 ? -5.133 -19.385 -3.684 1.00 92.44 153 LEU A O 1
ATOM 1110 N N . ARG A 1 154 ? -3.226 -18.591 -4.562 1.00 91.69 154 ARG A N 1
ATOM 1111 C CA . ARG A 1 154 ? -2.531 -18.504 -3.267 1.00 91.69 154 ARG A CA 1
ATOM 1112 C C . ARG A 1 154 ? -3.159 -17.478 -2.324 1.00 91.69 154 ARG A C 1
ATOM 1114 O O . ARG A 1 154 ? -3.208 -17.721 -1.123 1.00 91.69 154 ARG A O 1
ATOM 1121 N N . THR A 1 155 ? -3.682 -16.368 -2.842 1.00 90.69 155 THR A N 1
ATOM 1122 C CA . THR A 1 155 ? -4.465 -15.411 -2.045 1.00 90.69 155 THR A CA 1
ATOM 1123 C C . THR A 1 155 ? -5.716 -16.072 -1.456 1.00 90.69 155 THR A C 1
ATOM 1125 O O . THR A 1 155 ? -6.018 -15.864 -0.283 1.00 90.69 155 THR A O 1
ATOM 1128 N N . VAL A 1 156 ? -6.420 -16.900 -2.237 1.00 91.06 156 VAL A N 1
ATOM 1129 C CA . VAL A 1 156 ? -7.601 -17.655 -1.778 1.00 91.06 156 VAL A CA 1
ATOM 1130 C C . VAL A 1 156 ? -7.225 -18.685 -0.711 1.00 91.06 156 VAL A C 1
ATOM 1132 O O . VAL A 1 156 ? -7.905 -18.791 0.311 1.00 91.06 156 VAL A O 1
ATOM 1135 N N . GLU A 1 157 ? -6.133 -19.423 -0.916 1.00 92.25 157 GLU A N 1
ATOM 1136 C CA . GLU A 1 157 ? -5.616 -20.386 0.063 1.00 92.25 157 GLU A CA 1
ATOM 1137 C C . GLU A 1 157 ? -5.244 -19.698 1.382 1.00 92.25 157 GLU A C 1
ATOM 1139 O O . GLU A 1 157 ? -5.681 -20.131 2.448 1.00 92.25 157 GLU A O 1
ATOM 1144 N N . MET A 1 158 ? -4.511 -18.582 1.316 1.00 91.50 158 MET A N 1
ATOM 1145 C CA . MET A 1 158 ? -4.156 -17.793 2.495 1.00 91.50 158 MET A CA 1
ATOM 1146 C C . MET A 1 158 ? -5.404 -17.274 3.212 1.00 91.50 158 MET A C 1
ATOM 1148 O O . MET A 1 158 ? -5.535 -17.481 4.417 1.00 91.50 158 MET A O 1
ATOM 1152 N N . ALA A 1 159 ? -6.363 -16.692 2.487 1.00 90.38 159 ALA A N 1
ATOM 1153 C CA . ALA A 1 159 ? -7.608 -16.209 3.079 1.00 90.38 159 ALA A CA 1
ATOM 1154 C C . ALA A 1 159 ? -8.398 -17.332 3.772 1.00 90.38 159 ALA A C 1
ATOM 1156 O O . ALA A 1 159 ? -9.007 -17.104 4.813 1.00 90.38 159 ALA A O 1
ATOM 1157 N N . SER A 1 160 ? -8.332 -18.556 3.241 1.00 88.81 160 SER A N 1
ATOM 1158 C CA . SER A 1 160 ? -8.967 -19.738 3.838 1.00 88.81 160 SER A CA 1
ATOM 1159 C C . SER A 1 160 ? -8.296 -20.201 5.139 1.00 88.81 160 SER A C 1
ATOM 1161 O O . SER A 1 160 ? -8.925 -20.912 5.920 1.00 88.81 160 SER A O 1
ATOM 1163 N N . SER A 1 161 ? -7.041 -19.811 5.389 1.00 89.25 161 SER A N 1
ATOM 1164 C CA . SER A 1 161 ? -6.338 -20.075 6.657 1.00 89.25 161 SER A CA 1
ATOM 1165 C C . SER A 1 161 ? -6.568 -19.015 7.741 1.00 89.25 161 SER A C 1
ATOM 1167 O O . SER A 1 161 ? -6.176 -19.222 8.889 1.00 89.25 161 SER A O 1
ATOM 1169 N N . LEU A 1 162 ? -7.199 -17.889 7.397 1.00 88.44 162 LEU A N 1
ATOM 1170 C CA . LEU A 1 162 ? -7.524 -16.825 8.345 1.00 88.44 162 LEU A CA 1
ATOM 1171 C C . LEU A 1 162 ? -8.797 -17.161 9.147 1.00 88.44 162 LEU A C 1
ATOM 1173 O O . LEU A 1 162 ? -9.567 -18.042 8.752 1.00 88.44 162 LEU A O 1
ATOM 1177 N N . PRO A 1 163 ? -9.063 -16.465 10.272 1.00 86.19 163 PRO A N 1
ATOM 1178 C CA . PRO A 1 163 ? -10.298 -16.655 11.027 1.00 86.19 163 PRO A CA 1
ATOM 1179 C C . PRO A 1 163 ? -11.547 -16.579 10.117 1.00 86.19 163 PRO A C 1
ATOM 1181 O O . PRO A 1 163 ? -11.647 -15.634 9.337 1.00 86.19 163 PRO A O 1
ATOM 1184 N N . PRO A 1 164 ? -12.547 -17.484 10.231 1.00 77.62 164 PRO A N 1
ATOM 1185 C CA . PRO A 1 164 ? -13.663 -17.622 9.272 1.00 77.62 164 PRO A CA 1
ATOM 1186 C C . PRO A 1 164 ? -14.566 -16.392 9.052 1.00 77.62 164 PRO A C 1
ATOM 1188 O O . PRO A 1 164 ? -15.542 -16.459 8.311 1.00 77.62 164 PRO A O 1
ATOM 1191 N N . SER A 1 165 ? -14.313 -15.280 9.743 1.00 83.12 165 SER A N 1
ATOM 1192 C CA . SER A 1 165 ? -15.053 -14.020 9.629 1.00 83.12 165 SER A CA 1
ATOM 1193 C C . SER A 1 165 ? -14.167 -12.804 9.360 1.00 83.12 165 SER A C 1
ATOM 1195 O O . SER A 1 165 ? -14.712 -11.711 9.222 1.00 83.12 165 SER A O 1
ATOM 1197 N N . SER A 1 166 ? -12.843 -12.963 9.277 1.00 80.19 166 SER A N 1
ATOM 1198 C CA . SER A 1 166 ? -11.924 -11.840 9.073 1.00 80.19 166 SER A CA 1
ATOM 1199 C C . SER A 1 166 ? -11.928 -11.333 7.629 1.00 80.19 166 SER A C 1
ATOM 1201 O O . SER A 1 166 ? -11.768 -10.137 7.410 1.00 80.19 166 SER A O 1
ATOM 1203 N N . VAL A 1 167 ? -12.189 -12.203 6.647 1.00 78.81 167 VAL A N 1
ATOM 1204 C CA . VAL A 1 167 ? -12.323 -11.835 5.229 1.00 78.81 167 VAL A CA 1
ATOM 1205 C C . VAL A 1 167 ? -13.790 -11.892 4.815 1.00 78.81 167 VAL A C 1
ATOM 1207 O O . VAL A 1 167 ? -14.468 -12.895 5.029 1.00 78.81 167 VAL A O 1
ATOM 1210 N N . SER A 1 168 ? -14.296 -10.816 4.212 1.00 77.44 168 SER A N 1
ATOM 1211 C CA . SER A 1 168 ? -15.666 -10.769 3.685 1.00 77.44 168 SER A CA 1
ATOM 1212 C C . SER A 1 168 ? -15.749 -11.170 2.212 1.00 77.44 168 SER A C 1
ATOM 1214 O O . SER A 1 168 ? -16.739 -11.766 1.795 1.00 77.44 168 SER A O 1
ATOM 1216 N N . SER A 1 169 ? -14.729 -10.834 1.419 1.00 80.31 169 SER A N 1
ATOM 1217 C CA . SER A 1 169 ? -14.665 -11.113 -0.019 1.00 80.31 169 SER A CA 1
ATOM 1218 C C . SER A 1 169 ? -13.231 -11.016 -0.550 1.00 80.31 169 SER A C 1
ATOM 1220 O O . SER A 1 169 ? -12.378 -10.364 0.057 1.00 80.31 169 SER A O 1
ATOM 1222 N N . LEU A 1 170 ? -12.985 -11.682 -1.682 1.00 79.81 170 LEU A N 1
ATOM 1223 C CA . LEU A 1 170 ? -11.733 -11.649 -2.437 1.00 79.81 170 LEU A CA 1
ATOM 1224 C C . LEU A 1 170 ? -11.989 -11.080 -3.834 1.00 79.81 170 LEU A C 1
ATOM 1226 O O . LEU A 1 170 ? -12.935 -11.506 -4.499 1.00 79.81 170 LEU A O 1
ATOM 1230 N N . PHE A 1 171 ? -11.124 -10.174 -4.284 1.00 78.38 171 PHE A N 1
ATOM 1231 C CA . PHE A 1 171 ? -11.171 -9.583 -5.618 1.00 78.38 171 PHE A CA 1
ATOM 1232 C C . PHE A 1 171 ? -9.846 -9.763 -6.363 1.00 78.38 171 PHE A C 1
ATOM 1234 O O . PHE A 1 171 ? -8.776 -9.921 -5.772 1.00 78.38 171 PHE A O 1
ATOM 1241 N N . HIS A 1 172 ? -9.962 -9.789 -7.687 1.00 73.00 172 HIS A N 1
ATOM 1242 C CA . HIS A 1 172 ? -8.851 -9.690 -8.617 1.00 73.00 172 HIS A CA 1
ATOM 1243 C C . HIS A 1 172 ? -9.356 -8.961 -9.860 1.00 73.00 172 HIS A C 1
ATOM 1245 O O . HIS A 1 172 ? -10.193 -9.492 -10.599 1.00 73.00 172 HIS A O 1
ATOM 1251 N N . GLU A 1 173 ? -8.897 -7.730 -10.060 1.00 61.78 173 GLU A N 1
ATOM 1252 C CA . GLU A 1 173 ? -9.226 -6.955 -11.251 1.00 61.78 173 GLU A CA 1
ATOM 1253 C C . GLU A 1 173 ? -8.316 -7.370 -12.417 1.00 61.78 173 GLU A C 1
ATOM 1255 O O . GLU A 1 173 ? -7.120 -7.614 -12.266 1.00 61.78 173 GLU A O 1
ATOM 1260 N N . LYS A 1 174 ? -8.898 -7.522 -13.611 1.00 55.31 174 LYS A N 1
ATOM 1261 C CA . LYS A 1 174 ? -8.167 -7.956 -14.804 1.00 55.31 174 LYS A CA 1
ATOM 1262 C C . LYS A 1 174 ? -7.885 -6.757 -15.707 1.00 55.31 174 LYS A C 1
ATOM 1264 O O . LYS A 1 174 ? -8.743 -6.367 -16.498 1.00 55.31 174 LYS A O 1
ATOM 1269 N N . GLY A 1 175 ? -6.661 -6.238 -15.666 1.00 48.81 175 GLY A N 1
ATOM 1270 C CA . GLY A 1 175 ? -6.168 -5.245 -16.620 1.00 48.81 175 GLY A CA 1
ATOM 1271 C C . GLY A 1 175 ? -5.882 -5.864 -17.994 1.00 48.81 175 GLY A C 1
ATOM 1272 O O . GLY A 1 175 ? -4.757 -6.261 -18.287 1.00 48.81 175 GLY A O 1
ATOM 1273 N N . ILE A 1 176 ? -6.881 -5.963 -18.880 1.00 43.03 176 ILE A N 1
ATOM 1274 C CA . ILE A 1 176 ? -6.628 -6.325 -20.287 1.00 43.03 176 ILE A CA 1
ATOM 1275 C C . ILE A 1 176 ? -6.087 -5.089 -21.011 1.00 43.03 176 ILE A C 1
ATOM 1277 O O . ILE A 1 176 ? -6.842 -4.251 -21.505 1.00 43.03 176 ILE A O 1
ATOM 1281 N N . ARG A 1 177 ? -4.761 -4.972 -21.093 1.00 49.75 177 ARG A N 1
ATOM 1282 C CA . ARG A 1 177 ? -4.103 -3.955 -21.916 1.00 49.75 177 ARG A CA 1
ATOM 1283 C C . ARG A 1 177 ? -4.083 -4.438 -23.371 1.00 49.75 177 ARG A C 1
ATOM 1285 O O . ARG A 1 177 ? -3.170 -5.152 -23.775 1.00 49.75 177 ARG A O 1
ATOM 1292 N N . ASN A 1 178 ? -5.102 -4.080 -24.156 1.00 41.19 178 ASN A N 1
ATOM 1293 C CA . ASN A 1 178 ? -5.045 -4.243 -25.614 1.00 41.19 178 ASN A CA 1
ATOM 1294 C C . ASN A 1 178 ? -3.914 -3.347 -26.148 1.00 41.19 178 ASN A C 1
ATOM 1296 O O . ASN A 1 178 ? -4.017 -2.122 -26.066 1.00 41.19 178 ASN A O 1
ATOM 1300 N N . ARG A 1 179 ? -2.828 -3.961 -26.629 1.00 44.69 179 ARG A N 1
ATOM 1301 C CA . ARG A 1 179 ? -1.825 -3.296 -27.471 1.00 44.69 179 ARG A CA 1
ATOM 1302 C C . ARG A 1 179 ? -2.274 -3.316 -28.924 1.00 44.69 179 ARG A C 1
ATOM 1304 O O . ARG A 1 179 ? -2.817 -4.361 -29.343 1.00 44.69 179 ARG A O 1
#

Sequence (179 aa):
MATKIPARNPPSLLARSLSFASSLAEKLPEAPSPANSAIDVSDTKRLFASVPTASLLHSLANLSAMAAGPLVDVGVAALRAALASEGQILRAAAIGVARATVHRHFCAGEGFEDAGHAVAGMWEEQGLRSILDYGMEDAEDRAACDRNLAGFLRTVEMASSLPPSSVSSLFHEKGIRNR